Protein AF-A0A3E0KH51-F1 (afdb_monomer_lite)

Sequence (155 aa):
MAEGDLVPGWHQELSRRTGDARVAGAHLSAWLIAAALDVWLMPVVVASRLPLAGPDRAFIHRGPEGWFDAVAVDGREAAVLPGDPAAGAPGTRVLASRDELLDAFAERLLALEPVLRAAAAGCRRTEASAWSELAGRLAARSPWLGRLAGGGRAG

Foldseek 3Di:
DPPLCVLVVQLVVLCVVVVHSLVSLVLSLLQLLVQLCVQAVVCCLQPVKGAPAAPVQKDFDADPVRHTDDIDGPDDAIEHEPPRPCVPPPNYHYDDDNVSSVVSSVVRVVSCLVVLVSSCVSNVHDSVVSVVSSVVVVVVCVVVSCCSVPVPPDD

pLDDT: mean 81.41, std 13.7, range [34.69, 97.69]

Secondary structure (DSSP, 8-state):
--GGGHHHHHHHHHHHHHS-HHHHHHHHHHHHHHHHHHHHHHHHHHHSEEE---GGGEEEEE-TTSSEEEEEES---EEE-TT-TTTTSTTEEEPSSHHHHHHHHHHHHHTTHHHHHHHHHHTT--HHHHHHHHHHHHHHHHHHHHHHHHTT---

Radius of gyration: 17.12 Å; chains: 1; bounding box: 53×31×46 Å

Structure (mmCIF, N/CA/C/O backbone):
data_AF-A0A3E0KH51-F1
#
_entry.id   AF-A0A3E0KH51-F1
#
loop_
_atom_site.group_PDB
_atom_site.id
_atom_site.type_symbol
_atom_site.label_atom_id
_atom_site.label_alt_id
_atom_site.label_comp_id
_atom_site.label_asym_id
_atom_site.label_entity_id
_atom_site.label_seq_id
_atom_site.pdbx_PDB_ins_code
_atom_site.Cartn_x
_atom_site.Cartn_y
_atom_site.Cartn_z
_atom_site.occupancy
_atom_site.B_iso_or_equiv
_atom_site.auth_seq_id
_atom_site.auth_comp_id
_atom_site.auth_asym_id
_atom_site.auth_atom_id
_atom_site.pdbx_PDB_model_num
ATOM 1 N N . MET A 1 1 ? -21.649 -7.614 -0.260 1.00 38.41 1 MET A N 1
ATOM 2 C CA . MET A 1 1 ? -21.624 -6.318 0.452 1.00 38.41 1 MET A CA 1
ATOM 3 C C . MET A 1 1 ? -20.960 -5.330 -0.480 1.00 38.41 1 MET A C 1
ATOM 5 O O . MET A 1 1 ? -19.957 -5.708 -1.072 1.00 38.41 1 MET A O 1
ATOM 9 N N . ALA A 1 2 ? -21.541 -4.149 -0.686 1.00 37.72 2 ALA A N 1
ATOM 10 C CA . ALA A 1 2 ? -20.892 -3.120 -1.492 1.00 37.72 2 ALA A CA 1
ATOM 11 C C . ALA A 1 2 ? -19.586 -2.687 -0.804 1.00 37.72 2 ALA A C 1
ATOM 13 O O . ALA A 1 2 ? -19.521 -2.623 0.423 1.00 37.72 2 ALA A O 1
ATOM 14 N N . GLU A 1 3 ? -18.551 -2.415 -1.593 1.00 46.38 3 GLU A N 1
ATOM 15 C CA . GLU A 1 3 ? -17.177 -2.110 -1.157 1.00 46.38 3 GLU A CA 1
ATOM 16 C C . GLU A 1 3 ? -17.089 -0.974 -0.114 1.00 46.38 3 GLU A C 1
ATOM 18 O O . GLU A 1 3 ? -16.192 -0.964 0.727 1.00 46.38 3 GLU A O 1
ATOM 23 N N . GLY A 1 4 ? -18.072 -0.063 -0.099 1.00 49.50 4 GLY A N 1
ATOM 24 C CA . GLY A 1 4 ? -18.162 1.060 0.841 1.00 49.50 4 GLY A CA 1
ATOM 25 C C . GLY A 1 4 ? -18.583 0.715 2.280 1.00 49.50 4 GLY A C 1
ATOM 26 O O . GLY A 1 4 ? -18.312 1.505 3.182 1.00 49.50 4 GLY A O 1
ATOM 27 N N . ASP A 1 5 ? -19.181 -0.456 2.531 1.00 58.66 5 ASP A N 1
ATOM 28 C CA . ASP A 1 5 ? -19.713 -0.830 3.860 1.00 58.66 5 ASP A CA 1
ATOM 29 C C . ASP A 1 5 ? -18.726 -1.643 4.721 1.00 58.66 5 ASP A C 1
ATOM 31 O O . ASP A 1 5 ? -18.983 -1.919 5.898 1.00 58.66 5 ASP A O 1
ATOM 35 N N . LEU A 1 6 ? -17.570 -2.019 4.165 1.00 67.12 6 LEU A N 1
ATOM 36 C CA . LEU A 1 6 ? -16.592 -2.881 4.839 1.00 67.12 6 LEU A CA 1
ATOM 37 C C . LEU A 1 6 ? -15.917 -2.195 6.032 1.00 67.12 6 LEU A C 1
ATOM 39 O O . LEU A 1 6 ? -15.838 -2.776 7.114 1.00 67.12 6 LEU A O 1
ATOM 43 N N . VAL A 1 7 ? -15.461 -0.951 5.860 1.00 73.12 7 VAL A N 1
ATOM 44 C CA . VAL A 1 7 ? -14.766 -0.199 6.919 1.00 73.12 7 VAL A CA 1
ATOM 45 C C . VAL A 1 7 ? -15.702 0.098 8.105 1.00 73.12 7 VAL A C 1
ATOM 47 O O . VAL A 1 7 ? -15.305 -0.191 9.238 1.00 73.12 7 VAL A O 1
ATOM 50 N N . PRO A 1 8 ? -16.948 0.582 7.905 1.00 75.06 8 PRO A N 1
ATOM 51 C CA . PRO A 1 8 ? -17.917 0.729 8.995 1.00 75.06 8 PRO A CA 1
ATOM 52 C C . PRO A 1 8 ? -18.255 -0.591 9.701 1.00 75.06 8 PRO A C 1
ATOM 54 O O . PRO A 1 8 ? -18.256 -0.640 10.932 1.00 75.06 8 PRO A O 1
ATOM 57 N N . GLY A 1 9 ? -18.484 -1.677 8.951 1.00 77.12 9 GLY A N 1
ATOM 58 C CA . GLY A 1 9 ? -18.788 -2.987 9.535 1.00 77.12 9 GLY A CA 1
ATOM 59 C C . GLY A 1 9 ? -17.635 -3.544 10.379 1.00 77.12 9 GLY A C 1
ATOM 60 O O . GLY A 1 9 ? -17.850 -4.101 11.457 1.00 77.12 9 GLY A O 1
ATOM 61 N N . TRP A 1 10 ? -16.391 -3.349 9.936 1.00 80.50 10 TRP A N 1
ATOM 62 C CA . TRP A 1 10 ? -15.204 -3.766 10.688 1.00 80.50 10 TRP A CA 1
ATOM 63 C C . TRP A 1 10 ? -14.974 -2.917 11.929 1.00 80.50 10 TRP A C 1
ATOM 65 O O . TRP A 1 10 ? -14.627 -3.454 12.981 1.00 80.50 10 TRP A O 1
ATOM 75 N N . HIS A 1 11 ? -15.197 -1.607 11.830 1.00 81.19 11 HIS A N 1
ATOM 76 C CA . HIS A 1 11 ? -15.129 -0.717 12.983 1.00 81.19 11 HIS A CA 1
ATOM 77 C C . HIS A 1 11 ? -16.144 -1.119 14.056 1.00 81.19 11 HIS A C 1
ATOM 79 O O . HIS A 1 11 ? -15.785 -1.204 15.232 1.00 81.19 11 HIS A O 1
ATOM 85 N N . GLN A 1 12 ? -17.377 -1.445 13.659 1.00 84.12 12 GLN A N 1
ATOM 86 C CA . GLN A 1 12 ? -18.424 -1.890 14.576 1.00 84.12 12 GLN A CA 1
ATOM 87 C C . GLN A 1 12 ? -18.061 -3.212 15.266 1.00 84.12 12 GLN A C 1
ATOM 89 O O . GLN A 1 12 ? -18.180 -3.323 16.488 1.00 84.12 12 GLN A O 1
ATOM 94 N N . GLU A 1 13 ? -17.564 -4.194 14.511 1.00 84.19 13 GLU A N 1
ATOM 95 C CA . GLU A 1 13 ? -17.149 -5.479 15.077 1.00 84.19 13 GLU A CA 1
ATOM 96 C C . GLU A 1 13 ? -15.962 -5.330 16.036 1.00 84.19 13 GLU A C 1
ATOM 98 O O . GLU A 1 13 ? -15.975 -5.885 17.136 1.00 84.19 13 GLU A O 1
ATOM 103 N N . LEU A 1 14 ? -14.953 -4.536 15.670 1.00 83.31 14 LEU A N 1
ATOM 104 C CA . LEU A 1 14 ? -13.828 -4.256 16.559 1.00 83.31 14 LEU A CA 1
ATOM 105 C C . LEU A 1 14 ? -14.276 -3.517 17.814 1.00 83.31 14 LEU A C 1
ATOM 107 O O . LEU A 1 14 ? -13.849 -3.887 18.900 1.00 83.31 14 LEU A O 1
ATOM 111 N N . SER A 1 15 ? -15.179 -2.544 17.685 1.00 85.81 15 SER A N 1
ATOM 112 C CA . SER A 1 15 ? -15.727 -1.803 18.827 1.00 85.81 15 SER A CA 1
ATOM 113 C C . SER A 1 15 ? -16.438 -2.730 19.812 1.00 85.81 15 SER A C 1
ATOM 115 O O . SER A 1 15 ? -16.300 -2.563 21.022 1.00 85.81 15 SER A O 1
ATOM 117 N N . ARG A 1 16 ? -17.153 -3.746 19.308 1.00 87.94 16 ARG A N 1
ATOM 118 C CA . ARG A 1 16 ? -17.799 -4.775 20.133 1.00 87.94 16 ARG A CA 1
ATOM 119 C C . ARG A 1 16 ? -16.782 -5.643 20.877 1.00 87.94 16 ARG A C 1
ATOM 121 O O . ARG A 1 16 ? -17.018 -5.987 22.030 1.00 87.94 16 ARG A O 1
ATOM 128 N N . ARG A 1 17 ? -15.661 -5.990 20.236 1.00 84.56 17 ARG A N 1
ATOM 129 C CA . ARG A 1 17 ? -14.611 -6.840 20.828 1.00 84.56 17 ARG A CA 1
ATOM 130 C C . ARG A 1 17 ? -13.719 -6.088 21.816 1.00 84.56 17 ARG A C 1
ATOM 132 O O . ARG A 1 17 ? -13.346 -6.656 22.834 1.00 84.56 17 ARG A O 1
ATOM 139 N N . THR A 1 18 ? -13.369 -4.836 21.528 1.00 83.88 18 THR A N 1
ATOM 140 C CA . THR A 1 18 ? -12.492 -4.020 22.384 1.00 83.88 18 THR A CA 1
ATOM 141 C C . THR A 1 18 ? -13.243 -3.336 23.523 1.00 83.88 18 THR A C 1
ATOM 143 O O . THR A 1 18 ? -12.612 -2.899 24.480 1.00 83.88 18 THR A O 1
ATOM 146 N N . GLY A 1 19 ? -14.567 -3.180 23.408 1.00 88.44 19 GLY A N 1
ATOM 147 C CA . GLY A 1 19 ? -15.367 -2.356 24.317 1.00 88.44 19 GLY A CA 1
ATOM 148 C C . GLY A 1 19 ? -15.114 -0.848 24.171 1.00 88.44 19 GLY A C 1
ATOM 149 O O . GLY A 1 19 ? -15.706 -0.058 24.901 1.00 88.44 19 GLY A O 1
ATOM 150 N N . ASP A 1 20 ? -14.258 -0.436 23.228 1.00 84.88 20 ASP A N 1
ATOM 151 C CA . ASP A 1 20 ? -13.874 0.957 23.004 1.00 84.88 20 ASP A CA 1
ATOM 152 C C . ASP A 1 20 ? -13.715 1.244 21.502 1.00 84.88 20 ASP A C 1
ATOM 154 O O . ASP A 1 20 ? -12.806 0.743 20.827 1.00 84.88 20 ASP A O 1
ATOM 158 N N . ALA A 1 21 ? -14.592 2.109 20.992 1.00 80.56 21 ALA A N 1
ATOM 159 C CA . ALA A 1 21 ? -14.635 2.529 19.596 1.00 80.56 21 ALA A CA 1
ATOM 160 C C . ALA A 1 21 ? -13.377 3.285 19.127 1.00 80.56 21 ALA A C 1
ATOM 162 O O . ALA A 1 21 ? -13.053 3.272 17.936 1.00 80.56 21 ALA A O 1
ATOM 163 N N . ARG A 1 22 ? -12.653 3.948 20.037 1.00 78.06 22 ARG A N 1
ATOM 164 C CA . ARG A 1 22 ? -11.395 4.645 19.731 1.00 78.06 22 ARG A CA 1
ATOM 165 C C . ARG A 1 22 ? -10.262 3.647 19.552 1.00 78.06 22 ARG A C 1
ATOM 167 O O . ARG A 1 22 ? -9.517 3.743 18.581 1.00 78.06 22 ARG A O 1
ATOM 174 N N . VAL A 1 23 ? -10.174 2.659 20.444 1.00 81.00 23 VAL A N 1
ATOM 175 C CA . VAL A 1 23 ? -9.201 1.560 20.337 1.00 81.00 23 VAL A CA 1
ATOM 176 C C . VAL A 1 23 ? -9.464 0.739 19.076 1.00 81.00 23 VAL A C 1
ATOM 178 O O . VAL A 1 23 ? -8.523 0.425 18.348 1.00 81.00 23 VAL A O 1
ATOM 181 N N . ALA A 1 24 ? -10.733 0.453 18.774 1.00 80.88 24 ALA A N 1
ATOM 182 C CA . ALA A 1 24 ? -11.148 -0.212 17.542 1.00 80.88 24 ALA A CA 1
ATOM 183 C C . ALA A 1 24 ? -10.734 0.570 16.290 1.00 80.88 24 ALA A C 1
ATOM 185 O O . ALA A 1 24 ? -10.184 -0.007 15.353 1.00 80.88 24 ALA A O 1
ATOM 186 N N . GLY A 1 25 ? -10.936 1.891 16.299 1.00 79.06 25 GLY A N 1
ATOM 187 C CA . GLY A 1 25 ? -10.475 2.767 15.228 1.00 79.06 25 GLY A CA 1
ATOM 188 C C . GLY A 1 25 ? -8.955 2.728 15.057 1.00 79.06 25 GLY A C 1
ATOM 189 O O . GLY A 1 25 ? -8.455 2.484 13.961 1.00 79.06 25 GLY A O 1
ATOM 190 N N . ALA A 1 26 ? -8.198 2.881 16.143 1.00 78.06 26 ALA A N 1
ATOM 191 C CA . ALA A 1 26 ? -6.739 2.814 16.087 1.00 78.06 26 ALA A CA 1
ATOM 192 C C . ALA A 1 26 ? -6.236 1.485 15.490 1.00 78.06 26 ALA A C 1
ATOM 194 O O . ALA A 1 26 ? -5.357 1.503 14.630 1.00 78.06 26 ALA A O 1
ATOM 195 N N . HIS A 1 27 ? -6.830 0.349 15.876 1.00 79.50 27 HIS A N 1
ATOM 196 C CA . HIS A 1 27 ? -6.490 -0.964 15.315 1.00 79.50 27 HIS A CA 1
ATOM 197 C C . HIS A 1 27 ? -6.839 -1.068 13.831 1.00 79.50 27 HIS A C 1
ATOM 199 O O . HIS A 1 27 ? -5.996 -1.459 13.029 1.00 79.50 27 HIS A O 1
ATOM 205 N N . LEU A 1 28 ? -8.053 -0.671 13.451 1.00 79.88 28 LEU A N 1
ATOM 206 C CA . LEU A 1 28 ? -8.500 -0.719 12.062 1.00 79.88 28 LEU A CA 1
ATOM 207 C C . LEU A 1 28 ? -7.605 0.126 11.150 1.00 79.88 28 LEU A C 1
ATOM 209 O O . LEU A 1 28 ? -7.155 -0.341 10.107 1.00 79.88 28 LEU A O 1
ATOM 213 N N . SER A 1 29 ? -7.299 1.349 11.580 1.00 80.69 29 SER A N 1
ATOM 214 C CA . SER A 1 29 ? -6.347 2.233 10.914 1.00 80.69 29 SER A CA 1
ATOM 215 C C . SER A 1 29 ? -4.983 1.571 10.730 1.00 80.69 29 SER A C 1
ATOM 217 O O . SER A 1 29 ? -4.467 1.483 9.614 1.00 80.69 29 SER A O 1
ATOM 219 N N . ALA A 1 30 ? -4.416 1.100 11.841 1.00 80.06 30 ALA A N 1
ATOM 220 C CA . ALA A 1 30 ? -3.110 0.472 11.887 1.00 80.06 30 ALA A CA 1
ATOM 221 C C . ALA A 1 30 ? -3.005 -0.694 10.909 1.00 80.06 30 ALA A C 1
ATOM 223 O O . ALA A 1 30 ? -1.977 -0.882 10.256 1.00 80.06 30 ALA A O 1
ATOM 224 N N . TRP A 1 31 ? -4.072 -1.475 10.816 1.00 83.25 31 TRP A N 1
ATOM 225 C CA . TRP A 1 31 ? -4.138 -2.638 9.962 1.00 83.25 31 TRP A CA 1
ATOM 226 C C . TRP A 1 31 ? -4.301 -2.304 8.485 1.00 83.25 31 TRP A C 1
ATOM 228 O O . TRP A 1 31 ? -3.577 -2.868 7.673 1.00 83.25 31 TRP A O 1
ATOM 238 N N . LEU A 1 32 ? -5.192 -1.375 8.130 1.00 80.19 32 LEU A N 1
ATOM 239 C CA . LEU A 1 32 ? -5.366 -0.949 6.737 1.00 80.19 32 LEU A CA 1
ATOM 240 C C . LEU A 1 32 ? -4.067 -0.360 6.179 1.00 80.19 32 LEU A C 1
ATOM 242 O O . LEU A 1 32 ? -3.663 -0.679 5.062 1.00 80.19 32 LEU A O 1
ATOM 246 N N . ILE A 1 33 ? -3.368 0.437 6.990 1.00 81.88 33 ILE A N 1
ATOM 247 C CA . ILE A 1 33 ? -2.065 0.992 6.623 1.00 81.88 33 ILE A CA 1
ATOM 248 C C . ILE A 1 33 ? -1.013 -0.120 6.502 1.00 81.88 33 ILE A C 1
ATOM 250 O O . ILE A 1 33 ? -0.233 -0.114 5.554 1.00 81.88 33 ILE A O 1
ATOM 254 N N . ALA A 1 34 ? -0.977 -1.085 7.426 1.00 82.50 34 ALA A N 1
ATOM 255 C CA . ALA A 1 34 ? -0.041 -2.208 7.342 1.00 82.50 34 ALA A CA 1
ATOM 256 C C . ALA A 1 34 ? -0.263 -3.056 6.083 1.00 82.50 34 ALA A C 1
ATOM 258 O O . ALA A 1 34 ? 0.695 -3.307 5.358 1.00 82.50 34 ALA A O 1
ATOM 259 N N . ALA A 1 35 ? -1.513 -3.425 5.796 1.00 82.50 35 ALA A N 1
ATOM 260 C CA . ALA A 1 35 ? -1.877 -4.209 4.622 1.00 82.50 35 ALA A CA 1
ATOM 261 C C . ALA A 1 35 ? -1.466 -3.500 3.327 1.00 82.50 35 ALA A C 1
ATOM 263 O O . ALA A 1 35 ? -0.871 -4.119 2.450 1.00 82.50 35 ALA A O 1
ATOM 264 N N . ALA A 1 36 ? -1.697 -2.187 3.236 1.00 81.25 36 ALA A N 1
ATOM 265 C CA . ALA A 1 36 ? -1.251 -1.407 2.091 1.00 81.25 36 ALA A CA 1
ATOM 266 C C . ALA A 1 36 ? 0.276 -1.454 1.916 1.00 81.25 36 ALA A C 1
ATOM 268 O O . ALA A 1 36 ? 0.790 -1.693 0.823 1.00 81.25 36 ALA A O 1
ATOM 269 N N . LEU A 1 37 ? 1.032 -1.292 3.001 1.00 83.25 37 LEU A N 1
ATOM 270 C CA . LEU A 1 37 ? 2.486 -1.410 2.928 1.00 83.25 37 LEU A CA 1
ATOM 271 C C . LEU A 1 37 ? 2.931 -2.822 2.531 1.00 83.25 37 LEU A C 1
ATOM 273 O O . LEU A 1 37 ? 3.869 -2.968 1.754 1.00 83.25 37 LEU A O 1
ATOM 277 N N . ASP A 1 38 ? 2.268 -3.863 3.010 1.00 85.19 38 ASP A N 1
ATOM 278 C CA . ASP A 1 38 ? 2.651 -5.231 2.668 1.00 85.19 38 ASP A CA 1
ATOM 279 C C . ASP A 1 38 ? 2.349 -5.559 1.194 1.00 85.19 38 ASP A C 1
ATOM 281 O O . ASP A 1 38 ? 3.117 -6.288 0.567 1.00 85.19 38 ASP A O 1
ATOM 285 N N . VAL A 1 39 ? 1.318 -4.942 0.603 1.00 87.56 39 VAL A N 1
ATOM 286 C CA . VAL A 1 39 ? 1.015 -5.055 -0.832 1.00 87.56 39 VAL A CA 1
ATOM 287 C C . VAL A 1 39 ? 2.034 -4.319 -1.705 1.00 87.56 39 VAL A C 1
ATOM 289 O O . VAL A 1 39 ? 2.528 -4.900 -2.667 1.00 87.56 39 VAL A O 1
ATOM 292 N N . TRP A 1 40 ? 2.353 -3.052 -1.412 1.00 88.44 40 TRP A N 1
ATOM 293 C CA . TRP A 1 40 ? 3.143 -2.224 -2.342 1.00 88.44 40 TRP A CA 1
ATOM 294 C C . TRP A 1 40 ? 4.595 -1.992 -1.908 1.00 88.44 40 TRP A C 1
ATOM 296 O O . TRP A 1 40 ? 5.480 -1.990 -2.759 1.00 88.44 40 TRP A O 1
ATOM 306 N N . LEU A 1 41 ? 4.886 -1.828 -0.612 1.00 87.81 41 LEU A N 1
ATOM 307 C CA . LEU A 1 41 ? 6.256 -1.567 -0.141 1.00 87.81 41 LEU A CA 1
ATOM 308 C C . LEU A 1 41 ? 7.110 -2.837 -0.164 1.00 87.81 41 LEU A C 1
ATOM 310 O O . LEU A 1 41 ? 8.259 -2.805 -0.607 1.00 87.81 41 LEU A O 1
ATOM 314 N N . MET A 1 42 ? 6.577 -3.949 0.347 1.00 85.88 42 MET A N 1
ATOM 315 C CA . MET A 1 42 ? 7.371 -5.168 0.519 1.00 85.88 42 MET A CA 1
ATOM 316 C C . MET A 1 42 ? 7.895 -5.727 -0.812 1.00 85.88 42 MET A C 1
ATOM 318 O O . MET A 1 42 ? 9.094 -6.009 -0.880 1.00 85.88 42 MET A O 1
ATOM 322 N N . PRO A 1 43 ? 7.097 -5.813 -1.895 1.00 89.12 43 PRO A N 1
ATOM 323 C CA . PRO A 1 43 ? 7.611 -6.234 -3.199 1.00 89.12 43 PRO A CA 1
ATOM 324 C C . PRO A 1 43 ? 8.673 -5.289 -3.774 1.00 89.12 43 PRO A C 1
ATOM 326 O O . PRO A 1 43 ? 9.676 -5.757 -4.323 1.00 89.12 43 PRO A O 1
ATOM 329 N N . VAL A 1 44 ? 8.507 -3.970 -3.597 1.00 89.69 44 VAL A N 1
ATOM 330 C CA . VAL A 1 44 ? 9.475 -2.971 -4.080 1.00 89.69 44 VAL A CA 1
ATOM 331 C C . VAL A 1 44 ? 10.818 -3.170 -3.399 1.00 89.69 44 VAL A C 1
ATOM 333 O O . VAL A 1 44 ? 11.862 -3.073 -4.037 1.00 89.69 44 VAL A O 1
ATOM 336 N N . VAL A 1 45 ? 10.817 -3.491 -2.110 1.00 84.06 45 VAL A N 1
ATOM 337 C CA . VAL A 1 45 ? 12.069 -3.589 -1.365 1.00 84.06 45 VAL A CA 1
ATOM 338 C C . VAL A 1 45 ? 12.717 -4.961 -1.484 1.00 84.06 45 VAL A C 1
ATOM 340 O O . VAL A 1 45 ? 13.934 -5.045 -1.636 1.00 84.06 45 VAL A O 1
ATOM 343 N N . VAL A 1 46 ? 11.931 -6.033 -1.408 1.00 85.38 46 VAL A N 1
ATOM 344 C CA . VAL A 1 46 ? 12.465 -7.401 -1.414 1.00 85.38 46 VAL A CA 1
ATOM 345 C C . VAL A 1 46 ? 12.820 -7.852 -2.828 1.00 85.38 46 VAL A C 1
ATOM 347 O O . VAL A 1 46 ? 13.810 -8.554 -3.010 1.00 85.38 46 VAL A O 1
ATOM 350 N N . ALA A 1 47 ? 12.033 -7.448 -3.828 1.00 87.62 47 ALA A N 1
ATOM 351 C CA . ALA A 1 47 ? 12.161 -7.948 -5.194 1.00 87.62 47 ALA A CA 1
ATOM 352 C C . ALA A 1 47 ? 12.444 -6.854 -6.232 1.00 87.62 47 ALA A C 1
ATOM 354 O O . ALA A 1 47 ? 12.651 -7.184 -7.392 1.00 87.62 47 ALA A O 1
ATOM 355 N N . SER A 1 48 ? 12.461 -5.567 -5.858 1.00 91.62 48 SER A N 1
ATOM 356 C CA . SER A 1 48 ? 12.491 -4.457 -6.830 1.00 91.62 48 SER A CA 1
ATOM 357 C C . SER A 1 48 ? 11.348 -4.537 -7.852 1.00 91.62 48 SER A C 1
ATOM 359 O O . SER A 1 48 ? 11.517 -4.191 -9.021 1.00 91.62 48 SER A O 1
ATOM 361 N N . ARG A 1 49 ? 10.174 -5.001 -7.399 1.00 94.38 49 ARG A N 1
ATOM 362 C CA . ARG A 1 49 ? 8.954 -5.120 -8.207 1.00 94.38 49 ARG A CA 1
ATOM 363 C C . ARG A 1 49 ? 7.825 -4.336 -7.565 1.00 94.38 49 ARG A C 1
ATOM 365 O O . ARG A 1 49 ? 7.589 -4.477 -6.374 1.00 94.38 49 ARG A O 1
ATOM 372 N N . LEU A 1 50 ? 7.092 -3.564 -8.349 1.00 94.44 50 LEU A N 1
ATOM 373 C CA . LEU A 1 50 ? 5.926 -2.819 -7.889 1.00 94.44 50 LEU A CA 1
ATOM 374 C C . LEU A 1 50 ? 4.657 -3.414 -8.504 1.00 94.44 50 LEU A C 1
ATOM 376 O O . LEU A 1 50 ? 4.468 -3.270 -9.711 1.00 94.44 50 LEU A O 1
ATOM 380 N N . PRO A 1 51 ? 3.763 -4.042 -7.724 1.00 94.00 51 PRO A N 1
ATOM 381 C CA . PRO A 1 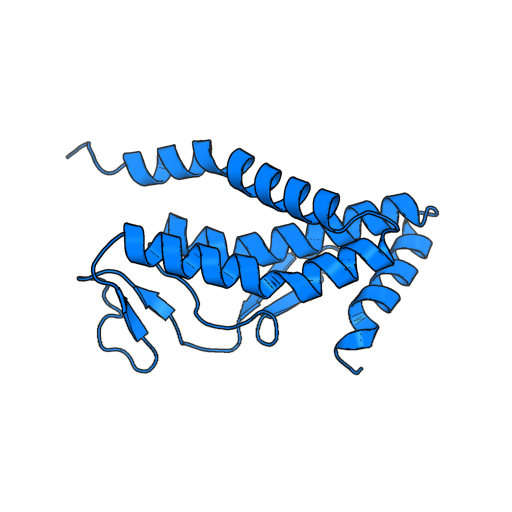51 ? 2.424 -4.367 -8.199 1.00 94.00 51 PRO A CA 1
ATOM 382 C C . PRO A 1 51 ? 1.709 -3.102 -8.686 1.00 94.00 51 PRO A C 1
ATOM 384 O O . PRO A 1 51 ? 1.687 -2.087 -7.988 1.00 94.00 51 PRO A O 1
ATOM 387 N N . LEU A 1 52 ? 1.133 -3.155 -9.888 1.00 92.50 52 LEU A N 1
ATOM 388 C CA . LEU A 1 52 ? 0.443 -2.008 -10.495 1.00 92.50 52 LEU A CA 1
ATOM 389 C C . LEU A 1 52 ? -1.050 -1.960 -10.169 1.00 92.50 52 LEU A C 1
ATOM 391 O O . LEU A 1 52 ? -1.703 -0.948 -10.432 1.00 92.50 52 LEU A O 1
ATOM 395 N N . ALA A 1 53 ? -1.576 -3.030 -9.580 1.00 89.00 53 ALA A N 1
ATOM 396 C CA . ALA A 1 53 ? -2.941 -3.097 -9.097 1.00 89.00 53 ALA A CA 1
ATOM 397 C C . ALA A 1 53 ? -3.248 -1.953 -8.116 1.00 89.00 53 ALA A C 1
ATOM 399 O O . ALA A 1 53 ? -2.435 -1.622 -7.244 1.00 89.00 53 ALA A O 1
ATOM 400 N N . GLY A 1 54 ? -4.419 -1.342 -8.295 1.00 86.44 54 GLY A N 1
ATOM 401 C CA . GLY A 1 54 ? -4.942 -0.323 -7.395 1.00 86.44 54 GLY A CA 1
ATOM 402 C C . GLY A 1 54 ? -5.510 -0.923 -6.102 1.00 86.44 54 GLY A C 1
ATOM 403 O O . GLY A 1 54 ? -5.599 -2.147 -5.967 1.00 86.44 54 GLY A O 1
ATOM 404 N N . PRO A 1 55 ? -5.897 -0.076 -5.133 1.00 82.50 55 PRO A N 1
ATOM 405 C CA . PRO A 1 55 ? -6.484 -0.529 -3.871 1.00 82.50 55 PRO A CA 1
ATOM 406 C C . PRO A 1 55 ? -7.793 -1.313 -4.032 1.00 82.50 55 PRO A C 1
ATOM 408 O O . PRO A 1 55 ? -8.082 -2.175 -3.212 1.00 82.50 55 PRO A O 1
ATOM 411 N N . ASP A 1 56 ? -8.539 -1.054 -5.104 1.00 84.25 56 ASP A N 1
ATOM 412 C CA . ASP A 1 56 ? -9.754 -1.763 -5.536 1.00 84.25 56 ASP A CA 1
ATOM 413 C C . ASP A 1 56 ? -9.501 -3.224 -5.947 1.00 84.25 56 ASP A C 1
ATOM 415 O O . ASP A 1 56 ? -10.417 -4.035 -6.047 1.00 84.25 56 ASP A O 1
ATOM 419 N N . ARG A 1 57 ? -8.236 -3.586 -6.170 1.00 87.81 57 ARG A N 1
ATOM 420 C CA . ARG A 1 57 ? -7.808 -4.949 -6.501 1.00 87.81 57 ARG A CA 1
ATOM 421 C C . ARG A 1 57 ? -6.972 -5.577 -5.387 1.00 87.81 57 ARG A C 1
ATOM 423 O O . ARG A 1 57 ? -6.369 -6.630 -5.592 1.00 87.81 57 ARG A O 1
ATOM 430 N N . ALA A 1 58 ? -6.917 -4.942 -4.217 1.00 85.56 58 ALA A N 1
ATOM 431 C CA . ALA A 1 58 ? -6.243 -5.462 -3.039 1.00 85.56 58 ALA A CA 1
ATOM 432 C C . ALA A 1 58 ? -7.259 -6.107 -2.088 1.00 85.56 58 ALA A C 1
ATOM 434 O O . ALA A 1 58 ? -8.247 -5.503 -1.677 1.00 85.56 58 ALA A O 1
ATOM 435 N N . PHE A 1 59 ? -6.979 -7.342 -1.692 1.00 85.88 59 PHE A N 1
ATOM 436 C CA . PHE A 1 59 ? -7.822 -8.134 -0.810 1.00 85.88 59 PHE A CA 1
ATOM 437 C C . PHE A 1 59 ? -7.073 -8.402 0.481 1.00 85.88 59 PHE A C 1
ATOM 439 O O . PHE A 1 59 ? -5.909 -8.797 0.468 1.00 85.88 59 PHE A O 1
ATOM 446 N N . ILE A 1 60 ? -7.756 -8.222 1.606 1.00 83.19 60 ILE A N 1
ATOM 447 C CA . ILE A 1 60 ? -7.185 -8.490 2.921 1.00 83.19 60 ILE A CA 1
ATOM 448 C C . ILE A 1 60 ? -7.906 -9.699 3.507 1.00 83.19 60 ILE A C 1
ATOM 450 O O . ILE A 1 60 ? -9.123 -9.674 3.709 1.00 83.19 60 ILE A O 1
ATOM 454 N N . HIS A 1 61 ? -7.156 -10.764 3.764 1.00 84.06 61 HIS A N 1
ATOM 455 C CA . HIS A 1 61 ? -7.671 -11.954 4.421 1.00 84.06 61 HIS A CA 1
ATOM 456 C C . HIS A 1 61 ? -7.654 -11.769 5.937 1.00 84.06 61 HIS A C 1
ATOM 458 O O . HIS A 1 61 ? -6.717 -11.202 6.505 1.00 84.06 61 HIS A O 1
ATOM 464 N N . ARG A 1 62 ? -8.706 -12.265 6.591 1.00 79.00 62 ARG A N 1
ATOM 465 C CA . ARG A 1 62 ? -8.852 -12.255 8.044 1.00 79.00 62 ARG A CA 1
ATOM 466 C C . ARG A 1 62 ? -8.757 -13.678 8.561 1.00 79.00 62 ARG A C 1
ATOM 468 O O . ARG A 1 62 ? -9.584 -14.515 8.206 1.00 79.00 62 ARG A O 1
ATOM 475 N N . GLY A 1 63 ? -7.799 -13.912 9.445 1.00 74.81 63 GLY A N 1
ATOM 476 C CA . GLY A 1 63 ? -7.693 -15.165 10.170 1.00 74.81 63 GLY A CA 1
ATOM 477 C C . GLY A 1 63 ? -8.885 -15.382 11.117 1.00 74.81 63 GLY A C 1
ATOM 478 O O . GLY A 1 63 ? -9.615 -14.433 11.433 1.00 74.81 63 GLY A O 1
ATOM 479 N N . PRO A 1 64 ? -9.074 -16.610 11.633 1.00 72.69 64 PRO A N 1
ATOM 480 C CA . PRO A 1 64 ? -10.196 -16.976 12.511 1.00 72.69 64 PRO A CA 1
ATOM 481 C C . PRO A 1 64 ? -10.310 -16.106 13.769 1.00 72.69 64 PRO A C 1
ATOM 483 O O . PRO A 1 64 ? -11.402 -15.806 14.244 1.00 72.69 64 PRO A O 1
ATOM 486 N N . GLU A 1 65 ? -9.169 -15.639 14.273 1.00 72.31 65 GLU A N 1
ATOM 487 C CA . GLU A 1 65 ? -9.072 -14.768 15.447 1.00 72.31 65 GLU A CA 1
ATOM 488 C C . GLU A 1 65 ? -9.448 -13.304 15.147 1.00 72.31 65 GLU A C 1
ATOM 490 O O . GLU A 1 65 ? -9.551 -12.471 16.050 1.00 72.31 65 GLU A O 1
ATOM 495 N N . GLY A 1 66 ? -9.704 -12.975 13.879 1.00 65.81 66 GLY A N 1
ATOM 496 C CA . GLY A 1 66 ? -10.166 -11.674 13.404 1.00 65.81 66 GLY A CA 1
ATOM 497 C C . GLY A 1 66 ? -9.063 -10.673 13.060 1.00 65.81 66 GLY A C 1
ATOM 498 O O . GLY A 1 66 ? -9.406 -9.573 12.626 1.00 65.81 66 GLY A O 1
ATOM 499 N N . TRP 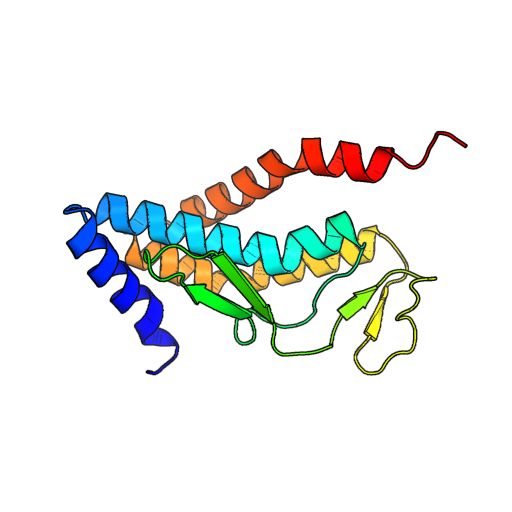A 1 67 ? -7.792 -11.053 13.216 1.00 69.81 67 TRP A N 1
ATOM 500 C CA . TRP A 1 67 ? -6.617 -10.313 12.739 1.00 69.81 67 TRP A CA 1
ATOM 501 C C . TRP A 1 67 ? -6.401 -10.553 11.243 1.00 69.81 67 TRP A C 1
ATOM 503 O O . TRP A 1 67 ? -6.803 -11.592 10.720 1.00 69.81 67 TRP A O 1
ATOM 513 N N . PHE A 1 68 ? -5.749 -9.618 10.555 1.00 76.00 68 PHE A N 1
ATOM 514 C CA . PHE A 1 68 ? -5.289 -9.865 9.190 1.00 76.00 68 PHE A CA 1
ATOM 515 C C . PHE A 1 68 ? -3.988 -10.652 9.210 1.00 76.00 68 PHE A C 1
ATOM 517 O O . PHE A 1 68 ? -3.063 -10.296 9.939 1.00 76.00 68 PHE A O 1
ATOM 524 N N . ASP A 1 69 ? -3.926 -11.702 8.407 1.00 80.88 69 ASP A N 1
ATOM 525 C CA . ASP A 1 69 ? -2.762 -12.584 8.300 1.00 80.88 69 ASP A CA 1
ATOM 526 C C . ASP A 1 69 ? -2.281 -12.764 6.853 1.00 80.88 69 ASP A C 1
ATOM 528 O O . ASP A 1 69 ? -1.189 -13.289 6.639 1.00 80.88 69 ASP A O 1
ATOM 532 N N . ALA A 1 70 ? -3.039 -12.279 5.863 1.00 82.88 70 ALA A N 1
ATOM 533 C CA . ALA A 1 70 ? -2.603 -12.248 4.476 1.00 82.88 70 ALA A CA 1
ATOM 534 C C . ALA A 1 70 ? -3.216 -11.085 3.688 1.00 82.88 70 ALA A C 1
ATOM 536 O O . ALA A 1 70 ? -4.318 -10.604 3.963 1.00 82.88 70 ALA A O 1
ATOM 537 N N . VAL A 1 71 ? -2.484 -10.675 2.656 1.00 86.75 71 VAL A N 1
ATOM 538 C CA . VAL A 1 71 ? -2.952 -9.784 1.597 1.00 86.75 71 VAL A CA 1
ATOM 539 C C . VAL A 1 71 ? -2.829 -10.507 0.264 1.00 86.75 71 VAL A C 1
ATOM 541 O O . VAL A 1 71 ? -1.906 -11.294 0.054 1.00 86.75 71 VAL A O 1
ATOM 544 N N . ALA A 1 72 ? -3.762 -10.242 -0.636 1.00 87.12 72 ALA A N 1
ATOM 545 C CA . ALA A 1 72 ? -3.723 -10.711 -2.007 1.00 87.12 72 ALA A CA 1
ATOM 546 C C . ALA A 1 72 ? -3.989 -9.540 -2.945 1.00 87.12 72 ALA A C 1
ATOM 548 O O . ALA A 1 72 ? -4.642 -8.563 -2.585 1.00 87.12 72 ALA A O 1
ATOM 549 N N . VAL A 1 73 ? -3.477 -9.654 -4.158 1.00 87.88 73 VAL A N 1
ATOM 550 C CA . VAL A 1 73 ? -3.709 -8.689 -5.222 1.00 87.88 73 VAL A CA 1
ATOM 551 C C . VAL A 1 73 ? -4.310 -9.455 -6.382 1.00 87.88 73 VAL A C 1
ATOM 553 O O . VAL A 1 73 ? -3.733 -10.452 -6.818 1.00 87.88 73 VAL A O 1
ATOM 556 N N . ASP A 1 74 ? -5.464 -9.010 -6.865 1.00 87.81 74 ASP A N 1
ATOM 557 C CA . ASP A 1 74 ? -5.955 -9.468 -8.155 1.00 87.81 74 ASP A CA 1
ATOM 558 C C . ASP A 1 74 ? -5.213 -8.715 -9.257 1.00 87.81 74 ASP A C 1
ATOM 560 O O . ASP A 1 74 ? -5.197 -7.486 -9.295 1.00 87.81 74 ASP A O 1
ATOM 564 N N . GLY A 1 75 ? -4.586 -9.464 -10.152 1.00 80.69 75 GLY A N 1
ATOM 565 C CA . GLY A 1 75 ? -3.777 -8.910 -11.225 1.00 80.69 75 GLY A CA 1
ATOM 566 C C . GLY A 1 75 ? -2.381 -9.500 -11.286 1.00 80.69 75 GLY A C 1
ATOM 567 O O . GLY A 1 75 ? -1.838 -10.039 -10.322 1.00 80.69 75 GLY A O 1
ATOM 568 N N . ARG A 1 76 ? -1.807 -9.424 -12.481 1.00 85.44 76 ARG A N 1
ATOM 569 C CA . ARG A 1 76 ? -0.428 -9.850 -12.768 1.00 85.44 76 ARG A CA 1
ATOM 570 C C . ARG A 1 76 ? 0.446 -8.674 -13.190 1.00 85.44 76 ARG A C 1
ATOM 572 O O . ARG A 1 76 ? 1.621 -8.857 -13.493 1.00 85.44 76 ARG A O 1
ATOM 579 N N . GLU A 1 77 ? -0.131 -7.479 -13.230 1.00 93.38 77 GLU A N 1
ATOM 580 C CA . GLU A 1 77 ? 0.520 -6.274 -13.695 1.00 93.38 77 GLU A CA 1
ATOM 581 C C . GLU A 1 77 ? 1.534 -5.787 -12.661 1.00 93.38 77 GLU A C 1
ATOM 583 O O . GLU A 1 77 ? 1.213 -5.568 -11.490 1.00 93.38 77 GLU A O 1
ATOM 588 N N . ALA A 1 78 ? 2.771 -5.594 -13.105 1.00 95.44 78 ALA A N 1
ATOM 589 C CA . ALA A 1 78 ? 3.860 -5.155 -12.248 1.00 95.44 78 ALA A CA 1
ATOM 590 C C . ALA A 1 78 ? 4.823 -4.247 -13.011 1.00 95.44 78 ALA A C 1
ATOM 592 O O . ALA A 1 78 ? 5.055 -4.437 -14.204 1.00 95.44 78 ALA A O 1
ATOM 593 N N . ALA A 1 79 ? 5.412 -3.282 -12.314 1.00 96.94 79 ALA A N 1
ATOM 594 C CA . ALA A 1 79 ? 6.587 -2.570 -12.772 1.00 96.94 79 ALA A CA 1
ATOM 595 C C . ALA A 1 79 ? 7.859 -3.233 -12.229 1.00 96.94 79 ALA A C 1
ATOM 597 O O . ALA A 1 79 ? 7.923 -3.590 -11.052 1.00 96.94 79 ALA A O 1
ATOM 598 N N . VAL A 1 80 ? 8.862 -3.403 -13.088 1.00 97.12 80 VAL A N 1
ATOM 599 C CA . VAL A 1 80 ? 10.146 -4.046 -12.768 1.00 97.12 80 VAL A CA 1
ATOM 600 C C . VAL A 1 80 ? 11.312 -3.239 -13.336 1.00 97.12 80 VAL A C 1
ATOM 602 O O . VAL A 1 80 ? 11.120 -2.396 -14.213 1.00 97.12 80 VAL A O 1
ATOM 605 N N . LEU A 1 81 ? 12.523 -3.507 -12.853 1.00 96.56 81 LEU A N 1
ATOM 606 C CA . LEU A 1 81 ? 13.755 -2.904 -13.372 1.00 96.56 81 LEU A CA 1
ATOM 607 C C . LEU A 1 81 ? 14.320 -3.685 -14.576 1.00 96.56 81 LEU A C 1
ATOM 609 O O . LEU A 1 81 ? 13.950 -4.846 -14.788 1.00 96.56 81 LEU A O 1
ATOM 613 N N . PRO A 1 82 ? 15.239 -3.093 -15.365 1.00 96.12 82 PRO A N 1
ATOM 614 C CA . PRO A 1 82 ? 15.883 -3.792 -16.469 1.00 96.12 82 PRO A CA 1
ATOM 615 C C . PRO A 1 82 ? 16.667 -5.007 -15.957 1.00 96.12 82 PRO A C 1
ATOM 617 O O . PRO A 1 82 ? 17.374 -4.923 -14.955 1.00 96.12 82 PRO A O 1
ATOM 620 N N . GLY A 1 83 ? 16.543 -6.140 -16.653 1.00 93.38 83 GLY A N 1
ATOM 621 C CA . GLY A 1 83 ? 17.181 -7.403 -16.265 1.00 93.38 83 GLY A CA 1
ATOM 622 C C . GLY A 1 83 ? 16.369 -8.272 -15.298 1.00 93.38 83 GLY A C 1
ATOM 623 O O . GLY A 1 83 ? 16.796 -9.386 -15.001 1.00 93.38 83 GLY A O 1
ATOM 624 N N . ASP A 1 84 ? 15.195 -7.822 -14.840 1.00 95.75 84 ASP A N 1
ATOM 625 C CA . ASP A 1 84 ? 14.269 -8.692 -14.110 1.00 95.75 84 ASP A CA 1
ATOM 626 C C . ASP A 1 84 ? 13.769 -9.839 -15.021 1.00 95.75 84 ASP A C 1
ATOM 628 O O . ASP A 1 84 ? 13.406 -9.580 -16.170 1.00 95.75 84 ASP A O 1
ATOM 632 N N . PRO A 1 85 ? 13.692 -11.098 -14.544 1.00 94.44 85 PRO A N 1
ATOM 633 C CA . PRO A 1 85 ? 13.202 -12.227 -15.343 1.00 94.44 85 PRO A CA 1
ATOM 634 C C . PRO A 1 85 ? 11.774 -12.076 -15.887 1.00 94.44 85 PRO A C 1
ATOM 636 O O . PRO A 1 85 ? 11.409 -12.751 -16.845 1.00 94.44 85 PRO A O 1
ATOM 639 N N . ALA A 1 86 ? 10.952 -11.227 -15.270 1.00 92.06 86 ALA A N 1
ATOM 640 C CA . ALA A 1 86 ? 9.606 -10.915 -15.735 1.00 92.06 86 ALA A CA 1
ATOM 641 C C . ALA A 1 86 ? 9.591 -9.856 -16.852 1.00 92.06 86 ALA A C 1
ATOM 643 O O . ALA A 1 86 ? 8.528 -9.581 -17.408 1.00 92.06 86 ALA A O 1
ATOM 644 N N . ALA A 1 87 ? 10.734 -9.255 -17.205 1.00 92.50 87 ALA A N 1
ATOM 645 C CA . ALA A 1 87 ? 10.817 -8.307 -18.308 1.00 92.50 87 ALA A CA 1
ATOM 646 C C . ALA A 1 87 ? 10.349 -8.975 -19.616 1.00 92.50 87 ALA A C 1
ATOM 648 O O . ALA A 1 87 ? 10.952 -9.930 -20.099 1.00 92.50 87 ALA A O 1
ATOM 649 N N . GLY A 1 88 ? 9.246 -8.470 -20.178 1.00 88.25 88 GLY A N 1
ATOM 650 C CA . GLY A 1 88 ? 8.608 -9.018 -21.381 1.00 88.25 88 GLY A CA 1
ATOM 651 C C . GLY A 1 88 ? 7.406 -9.933 -21.122 1.00 88.25 88 GLY A C 1
ATOM 652 O O . GLY A 1 88 ? 6.741 -10.333 -22.078 1.00 88.25 88 GLY A O 1
ATOM 653 N N . ALA A 1 89 ? 7.075 -10.237 -19.864 1.00 93.31 89 ALA A N 1
ATOM 654 C CA . ALA A 1 89 ? 5.828 -10.920 -19.542 1.00 93.31 89 ALA A CA 1
ATOM 655 C C . ALA A 1 89 ? 4.607 -10.000 -19.785 1.00 93.31 89 ALA A C 1
ATOM 657 O O . ALA A 1 89 ? 4.694 -8.781 -19.598 1.00 93.31 89 ALA A O 1
ATOM 658 N N . PRO A 1 90 ? 3.442 -10.551 -20.185 1.00 92.94 90 PRO A N 1
ATOM 659 C CA . PRO A 1 90 ? 2.217 -9.768 -20.324 1.00 92.94 90 PRO A CA 1
ATOM 660 C C . PRO A 1 90 ? 1.852 -9.034 -19.027 1.00 92.94 90 PRO A C 1
ATOM 662 O O . PRO A 1 90 ? 1.815 -9.639 -17.958 1.00 92.94 90 PRO A O 1
ATOM 665 N N . GLY A 1 91 ? 1.559 -7.734 -19.130 1.00 91.69 91 GLY A N 1
ATOM 666 C CA . GLY A 1 91 ? 1.237 -6.881 -17.979 1.00 91.69 91 GLY A CA 1
ATOM 667 C C . GLY A 1 91 ? 2.455 -6.313 -17.241 1.00 91.69 91 GLY A C 1
ATOM 668 O O . GLY A 1 91 ? 2.284 -5.548 -16.293 1.00 91.69 91 GLY A O 1
ATOM 669 N N . THR A 1 92 ? 3.681 -6.633 -17.666 1.00 96.06 92 THR A N 1
ATOM 670 C CA . THR A 1 92 ? 4.896 -6.088 -17.054 1.00 96.06 92 THR A CA 1
ATOM 671 C C . THR A 1 92 ? 5.339 -4.787 -17.722 1.00 96.06 92 THR A C 1
ATOM 673 O O . THR A 1 92 ? 5.583 -4.735 -18.927 1.00 96.06 92 THR A O 1
ATOM 676 N N . ARG A 1 93 ? 5.495 -3.732 -16.918 1.00 97.19 93 ARG A N 1
ATOM 677 C CA . ARG A 1 93 ? 6.116 -2.462 -17.310 1.00 97.19 93 ARG A CA 1
ATOM 678 C C . ARG A 1 93 ? 7.578 -2.466 -16.872 1.00 97.19 93 ARG A C 1
ATOM 680 O O . ARG A 1 93 ? 7.865 -2.673 -15.700 1.00 97.19 93 ARG A O 1
ATOM 687 N N . VAL A 1 94 ? 8.507 -2.205 -17.783 1.00 97.69 94 VAL A N 1
ATOM 688 C CA . VAL A 1 94 ? 9.921 -2.029 -17.417 1.00 97.69 94 VAL A CA 1
ATOM 689 C C . VAL A 1 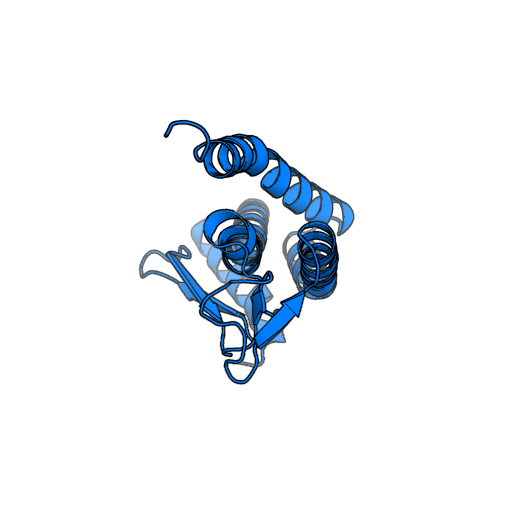94 ? 10.175 -0.543 -17.182 1.00 97.69 94 VAL A C 1
ATOM 691 O O . VAL A 1 94 ? 9.890 0.272 -18.058 1.00 97.69 94 VAL A O 1
ATOM 694 N N . LEU A 1 95 ? 10.656 -0.196 -15.992 1.00 97.44 95 LEU A N 1
ATOM 695 C CA . LEU A 1 95 ? 11.081 1.158 -15.632 1.00 97.44 95 LEU A CA 1
ATOM 696 C C . LEU A 1 95 ? 12.582 1.295 -15.866 1.00 97.44 95 LEU A C 1
ATOM 698 O O . LEU A 1 95 ? 13.317 0.319 -15.719 1.00 97.44 95 LEU A O 1
ATOM 702 N N . ALA A 1 96 ? 13.047 2.482 -16.250 1.00 96.19 96 ALA A N 1
ATOM 703 C CA . ALA A 1 96 ? 14.438 2.664 -16.656 1.00 96.19 96 ALA A CA 1
ATOM 704 C C . ALA A 1 96 ? 15.406 2.647 -15.466 1.00 96.19 96 ALA A C 1
ATOM 706 O O . ALA A 1 96 ? 16.581 2.309 -15.623 1.00 96.19 96 ALA A O 1
ATOM 707 N N . SER A 1 97 ? 14.930 3.014 -14.275 1.00 93.94 97 SER A N 1
ATOM 708 C CA . SER A 1 97 ? 15.775 3.196 -13.101 1.00 93.94 97 SER A CA 1
ATOM 709 C C . SER A 1 97 ? 15.052 2.876 -11.795 1.00 93.94 97 SER A C 1
ATOM 711 O O . SER A 1 97 ? 13.827 2.757 -11.725 1.00 93.94 97 SER A O 1
ATOM 713 N N . ARG A 1 98 ? 15.846 2.760 -10.726 1.00 91.88 98 ARG A N 1
ATOM 714 C CA . ARG A 1 98 ? 15.327 2.643 -9.362 1.00 91.88 98 ARG A CA 1
ATOM 715 C C . ARG A 1 98 ? 14.549 3.886 -8.938 1.00 91.88 98 ARG A C 1
ATOM 717 O O . ARG A 1 98 ? 13.579 3.742 -8.206 1.00 91.88 98 ARG A O 1
ATOM 724 N N . ASP A 1 99 ? 14.948 5.063 -9.401 1.00 93.12 99 ASP A N 1
ATOM 725 C CA . ASP A 1 99 ? 14.259 6.309 -9.068 1.00 93.12 99 ASP A CA 1
ATOM 726 C C . ASP A 1 99 ? 12.858 6.321 -9.689 1.00 93.12 99 ASP A C 1
ATOM 728 O O . ASP A 1 99 ? 11.888 6.546 -8.975 1.00 93.12 99 ASP A O 1
ATOM 732 N N . GLU A 1 100 ? 12.717 5.898 -10.951 1.00 95.94 100 GLU A N 1
ATOM 733 C CA . GLU A 1 100 ? 11.396 5.738 -11.579 1.00 95.94 100 GLU A CA 1
ATOM 734 C C . GLU A 1 100 ? 10.513 4.719 -10.842 1.00 95.94 100 GLU A C 1
ATOM 736 O O . GLU A 1 100 ? 9.297 4.893 -10.752 1.00 95.94 100 GLU A O 1
ATOM 741 N N . LEU A 1 101 ? 11.103 3.647 -10.298 1.00 93.88 101 LEU A N 1
ATOM 742 C CA . LEU A 1 101 ? 10.374 2.676 -9.476 1.00 93.88 101 LEU A CA 1
ATOM 743 C C . LEU A 1 101 ? 9.872 3.297 -8.168 1.00 93.88 101 LEU A C 1
ATOM 745 O O . LEU A 1 101 ? 8.757 2.995 -7.741 1.00 93.88 101 LEU A O 1
ATOM 749 N N . LEU A 1 102 ? 10.678 4.150 -7.535 1.00 91.25 102 LEU A N 1
ATOM 750 C CA . LEU A 1 102 ? 10.301 4.848 -6.307 1.00 91.25 102 LEU A CA 1
ATOM 751 C C . LEU A 1 102 ? 9.244 5.927 -6.566 1.00 91.25 102 LEU A C 1
ATOM 753 O O . LEU A 1 102 ? 8.313 6.042 -5.771 1.00 91.25 102 LEU A O 1
ATOM 757 N N . ASP A 1 103 ? 9.329 6.639 -7.688 1.00 93.50 103 ASP A N 1
ATOM 758 C CA . ASP A 1 103 ? 8.312 7.604 -8.114 1.00 93.50 103 ASP A CA 1
ATOM 759 C C . ASP A 1 103 ? 6.976 6.902 -8.391 1.00 93.50 103 ASP A C 1
ATOM 761 O O . ASP A 1 103 ? 5.940 7.276 -7.838 1.00 93.50 103 ASP A O 1
ATOM 765 N N . ALA A 1 104 ? 6.997 5.800 -9.149 1.00 93.50 104 ALA A N 1
ATOM 766 C CA . ALA A 1 104 ? 5.803 4.993 -9.396 1.00 93.50 104 ALA A CA 1
ATOM 767 C C . ALA A 1 104 ? 5.221 4.409 -8.095 1.00 93.50 104 ALA A C 1
ATOM 769 O O . ALA A 1 104 ? 4.001 4.332 -7.925 1.00 93.50 104 ALA A O 1
ATOM 770 N N . PHE A 1 105 ? 6.077 4.011 -7.149 1.00 92.00 105 PHE A N 1
ATOM 771 C CA . PHE A 1 105 ? 5.643 3.567 -5.827 1.00 92.00 105 PHE A CA 1
ATOM 772 C C . PHE A 1 105 ? 4.981 4.704 -5.036 1.00 92.00 105 PHE A C 1
ATOM 774 O O . PHE A 1 105 ? 3.925 4.488 -4.439 1.00 92.00 105 PHE A O 1
ATOM 781 N N . ALA A 1 106 ? 5.538 5.916 -5.068 1.00 90.81 106 ALA A N 1
ATOM 782 C CA . ALA A 1 106 ? 4.931 7.084 -4.437 1.00 90.81 106 ALA A CA 1
ATOM 783 C C . ALA A 1 106 ? 3.540 7.379 -5.023 1.00 90.81 106 ALA A C 1
ATOM 785 O O . ALA A 1 106 ? 2.594 7.587 -4.265 1.00 90.81 106 ALA A O 1
ATOM 786 N N . GLU A 1 107 ? 3.368 7.290 -6.345 1.00 91.38 107 GLU A N 1
ATOM 787 C CA . GLU A 1 107 ? 2.049 7.406 -6.983 1.00 91.38 107 GLU A CA 1
ATOM 788 C C . GLU A 1 107 ? 1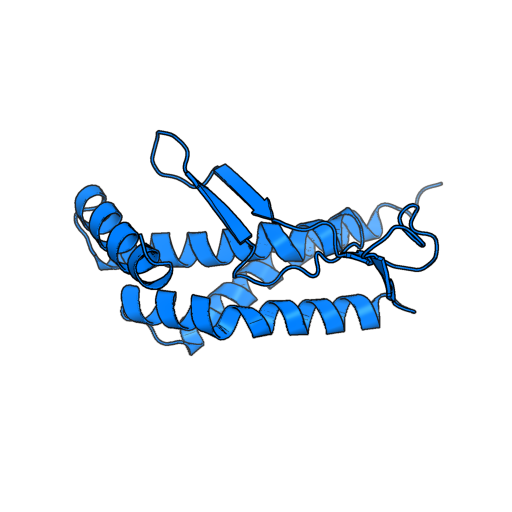.060 6.336 -6.493 1.00 91.38 107 GLU A C 1
ATOM 790 O O . GLU A 1 107 ? -0.120 6.627 -6.287 1.00 91.38 107 GLU A O 1
ATOM 795 N N . ARG A 1 108 ? 1.516 5.092 -6.276 1.00 88.56 108 ARG A N 1
ATOM 796 C CA . ARG A 1 108 ? 0.664 4.036 -5.695 1.00 88.56 108 ARG A CA 1
ATOM 797 C C . ARG A 1 108 ? 0.268 4.346 -4.257 1.00 88.56 108 ARG A C 1
ATOM 799 O O . ARG A 1 108 ? -0.881 4.117 -3.892 1.00 88.56 108 ARG A O 1
ATOM 806 N N . LEU A 1 109 ? 1.176 4.897 -3.453 1.00 87.69 109 LEU A N 1
ATOM 807 C CA . LEU A 1 109 ? 0.844 5.334 -2.097 1.00 87.69 109 LEU A CA 1
ATOM 808 C C . LEU A 1 109 ? -0.179 6.473 -2.104 1.00 87.69 109 LEU A C 1
ATOM 810 O O . LEU A 1 109 ? -1.089 6.470 -1.279 1.00 87.69 109 LEU A O 1
ATOM 814 N N . LEU A 1 110 ? -0.074 7.413 -3.045 1.00 90.00 110 LEU A N 1
ATOM 815 C CA . LEU A 1 110 ? -1.052 8.493 -3.204 1.00 90.00 110 LEU A CA 1
ATOM 816 C C . LEU A 1 110 ? -2.442 7.961 -3.576 1.00 90.00 110 LEU A C 1
ATOM 818 O O . LEU A 1 110 ? -3.443 8.466 -3.073 1.00 90.00 110 LEU A O 1
ATOM 822 N N . ALA A 1 111 ? -2.522 6.876 -4.351 1.00 88.25 111 ALA A N 1
ATOM 823 C CA . ALA A 1 111 ? -3.792 6.216 -4.661 1.00 88.25 111 ALA A CA 1
ATOM 824 C C . ALA A 1 111 ? -4.516 5.645 -3.421 1.00 88.25 111 ALA A C 1
ATOM 826 O O . ALA A 1 111 ? -5.697 5.312 -3.508 1.00 88.25 111 ALA A O 1
ATOM 827 N N . LEU A 1 112 ? -3.853 5.562 -2.259 1.00 85.25 112 LEU A N 1
ATOM 828 C CA . LEU A 1 112 ? -4.468 5.153 -0.992 1.00 85.25 112 LEU A CA 1
ATOM 829 C C . LEU A 1 112 ? -5.271 6.259 -0.309 1.00 85.25 112 LEU A C 1
ATOM 831 O O . LEU A 1 112 ? -5.918 5.979 0.700 1.00 85.25 112 LEU A O 1
ATOM 835 N N . GLU A 1 113 ? -5.266 7.488 -0.830 1.00 89.00 113 GLU A N 1
ATOM 836 C CA . GLU A 1 113 ? -6.007 8.616 -0.254 1.00 89.00 113 GLU A CA 1
ATOM 837 C C . GLU A 1 113 ? -7.462 8.260 0.123 1.00 89.00 113 GLU A C 1
ATOM 839 O O . GLU A 1 113 ? -7.843 8.518 1.270 1.00 89.00 113 GLU A O 1
ATOM 844 N N . PRO A 1 114 ? -8.274 7.591 -0.727 1.00 84.31 114 PRO A N 1
ATOM 845 C CA . PRO A 1 114 ? -9.649 7.242 -0.364 1.00 84.31 114 PRO A CA 1
ATOM 846 C C . PRO A 1 114 ? -9.728 6.280 0.829 1.00 84.31 114 PRO A C 1
ATOM 848 O O . PRO A 1 114 ? -10.589 6.433 1.697 1.00 84.31 114 PRO A O 1
ATOM 851 N N . VAL A 1 115 ? -8.799 5.321 0.914 1.00 80.56 115 VAL A N 1
ATOM 852 C CA . VAL A 1 115 ? -8.716 4.348 2.015 1.00 80.56 115 VAL A CA 1
ATOM 853 C C . VAL A 1 115 ? -8.306 5.047 3.308 1.00 80.56 115 VAL A C 1
ATOM 855 O O . VAL A 1 115 ? -8.921 4.831 4.353 1.00 80.56 115 VAL A O 1
ATOM 858 N N . LEU A 1 116 ? -7.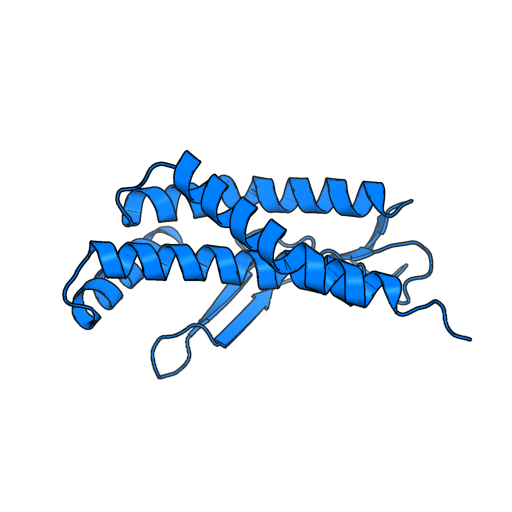301 5.924 3.247 1.00 84.44 116 LEU A N 1
ATOM 859 C CA . LEU A 1 116 ? -6.838 6.693 4.400 1.00 84.44 116 LEU A CA 1
ATOM 860 C C . LEU A 1 116 ? -7.914 7.654 4.902 1.00 84.44 116 LEU A C 1
ATOM 862 O O . LEU A 1 116 ? -8.098 7.767 6.115 1.00 84.44 116 LEU A O 1
ATOM 866 N N . ARG A 1 117 ? -8.663 8.288 3.996 1.00 86.00 117 ARG A N 1
ATOM 867 C CA . ARG A 1 117 ? -9.807 9.143 4.326 1.00 86.00 117 ARG A CA 1
ATOM 868 C C . ARG A 1 117 ? -10.930 8.351 4.990 1.00 86.00 117 ARG A C 1
ATOM 870 O O . ARG A 1 117 ? -11.426 8.772 6.035 1.00 86.00 117 ARG A O 1
ATOM 877 N N . ALA A 1 118 ? -11.296 7.190 4.445 1.00 78.62 118 ALA A N 1
ATOM 878 C CA . ALA A 1 118 ? -12.311 6.316 5.036 1.00 78.62 118 ALA A CA 1
ATOM 879 C C . ALA A 1 118 ? -11.889 5.809 6.425 1.00 78.62 118 ALA A C 1
ATOM 881 O O . ALA A 1 118 ? -12.668 5.869 7.380 1.00 78.62 118 ALA A O 1
ATOM 882 N N . ALA A 1 119 ? -10.628 5.389 6.571 1.00 78.06 119 ALA A N 1
ATOM 883 C CA . ALA A 1 119 ? -10.059 5.003 7.855 1.00 78.06 119 ALA A CA 1
ATOM 884 C C . ALA A 1 119 ? -10.059 6.183 8.839 1.00 78.06 119 ALA A C 1
ATOM 886 O O . ALA A 1 119 ? -10.447 6.028 9.993 1.00 78.06 119 ALA A O 1
ATOM 887 N N . ALA A 1 120 ? -9.665 7.382 8.403 1.00 83.88 120 ALA A N 1
ATOM 888 C CA . ALA A 1 120 ? -9.665 8.573 9.244 1.00 83.88 120 ALA A CA 1
ATOM 889 C C . ALA A 1 120 ? -11.070 8.914 9.766 1.00 83.88 120 ALA A C 1
ATOM 891 O O . ALA A 1 120 ? -11.242 9.100 10.975 1.00 83.88 120 ALA A O 1
ATOM 892 N N . ALA A 1 121 ? -12.073 8.890 8.883 1.00 81.94 121 ALA A N 1
ATOM 893 C CA . ALA A 1 121 ? -13.471 9.128 9.226 1.00 81.94 121 ALA A CA 1
ATOM 894 C C . ALA A 1 121 ? -14.003 8.098 10.238 1.00 81.94 121 ALA A C 1
ATOM 896 O O . ALA A 1 121 ? -14.531 8.481 11.284 1.00 81.94 121 ALA A O 1
ATOM 897 N N . GLY A 1 122 ? -13.796 6.800 9.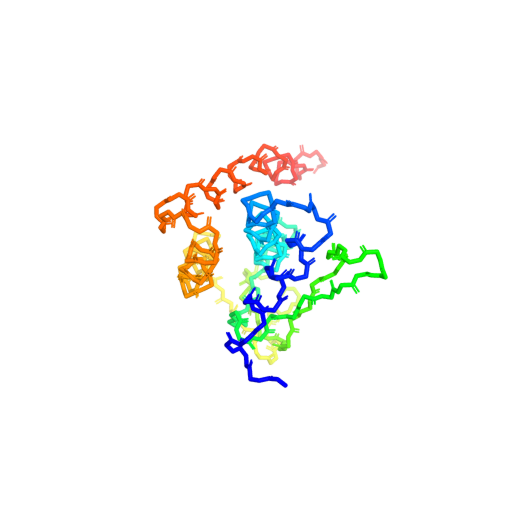983 1.00 73.25 122 GLY A N 1
ATOM 898 C CA . GLY A 1 122 ? -14.236 5.725 10.883 1.00 73.25 122 GLY A CA 1
ATOM 899 C C . GLY A 1 122 ? -13.576 5.778 12.266 1.00 73.25 122 GLY A C 1
ATOM 900 O O . GLY A 1 122 ? -14.179 5.402 13.267 1.00 73.25 122 GLY A O 1
ATOM 901 N N . CYS A 1 123 ? -12.357 6.315 12.345 1.00 74.69 123 CYS A N 1
ATOM 902 C CA . CYS A 1 123 ? -11.577 6.387 13.581 1.00 74.69 123 CYS A CA 1
ATOM 903 C C . CYS A 1 123 ? -11.664 7.748 14.290 1.00 74.69 123 CYS A C 1
ATOM 905 O O . CYS A 1 123 ? -10.987 7.944 15.298 1.00 74.69 123 CYS A O 1
ATOM 907 N N . ARG A 1 124 ? -12.469 8.693 13.776 1.00 77.19 124 ARG A N 1
ATOM 908 C CA . ARG A 1 124 ? -12.567 10.083 14.267 1.00 77.19 124 ARG A CA 1
ATOM 909 C C . ARG A 1 124 ? -11.209 10.791 14.381 1.00 77.19 124 ARG A C 1
ATOM 911 O O . ARG A 1 124 ? -10.968 11.534 15.331 1.00 77.19 124 ARG A O 1
ATOM 918 N N . ARG A 1 125 ? -10.320 10.563 13.414 1.00 82.25 125 ARG A N 1
ATOM 919 C CA . ARG A 1 125 ? -9.028 11.257 13.300 1.00 82.25 125 ARG A CA 1
ATOM 920 C C . ARG A 1 125 ? -8.978 12.086 12.022 1.00 82.25 125 ARG A C 1
ATOM 922 O O . ARG A 1 125 ? -9.807 11.925 11.132 1.00 82.25 125 ARG A O 1
ATOM 929 N N . THR A 1 126 ? -7.987 12.962 11.923 1.00 88.31 126 THR A N 1
ATOM 930 C CA . THR A 1 126 ? -7.761 13.748 10.708 1.00 88.31 126 THR A CA 1
ATOM 931 C C . THR A 1 126 ? -7.072 12.912 9.633 1.00 88.31 126 THR A C 1
ATOM 933 O O . THR A 1 126 ? -6.310 11.989 9.931 1.00 88.31 126 THR A O 1
ATOM 936 N N . GLU A 1 127 ? -7.292 13.272 8.370 1.00 88.44 127 GLU A N 1
ATOM 937 C CA . GLU A 1 127 ? -6.573 12.678 7.238 1.00 88.44 127 GLU A CA 1
ATOM 938 C C . GLU A 1 127 ? -5.049 12.871 7.381 1.00 88.44 127 GLU A C 1
ATOM 940 O O . GLU A 1 127 ? -4.278 11.937 7.190 1.00 88.44 127 GLU A O 1
ATOM 945 N N . ALA A 1 128 ? -4.607 14.043 7.855 1.00 90.38 128 ALA A N 1
ATOM 946 C CA . ALA A 1 128 ? -3.195 14.327 8.133 1.00 90.38 128 ALA A CA 1
ATOM 947 C C . ALA A 1 128 ? -2.563 13.355 9.151 1.00 90.38 128 ALA A C 1
ATOM 949 O O . ALA A 1 128 ? -1.405 12.958 9.004 1.00 90.38 128 ALA A O 1
ATOM 950 N N . SER A 1 129 ? -3.320 12.936 10.173 1.00 87.44 129 SER A N 1
ATOM 951 C CA . SER A 1 129 ? -2.865 11.923 11.132 1.00 87.44 129 SER A CA 1
ATOM 952 C C . SER A 1 129 ? -2.721 10.545 10.479 1.00 87.44 129 SER A C 1
ATOM 954 O O . SER A 1 129 ? -1.769 9.831 10.790 1.00 87.44 129 SER A O 1
ATOM 956 N N . ALA A 1 130 ? -3.610 10.191 9.545 1.00 86.12 130 ALA A N 1
ATOM 957 C CA . ALA A 1 130 ? -3.505 8.956 8.769 1.00 86.12 130 ALA A CA 1
ATOM 958 C C . ALA A 1 130 ? -2.249 8.930 7.890 1.00 86.12 130 ALA A C 1
ATOM 960 O O . ALA A 1 130 ? -1.499 7.954 7.914 1.00 86.12 130 ALA A O 1
ATOM 961 N N . TRP A 1 131 ? -1.980 10.032 7.189 1.00 90.12 131 TRP A N 1
ATOM 962 C CA . TRP A 1 131 ? -0.763 10.203 6.396 1.00 90.12 131 TRP A CA 1
ATOM 963 C C . TRP A 1 131 ? 0.504 10.146 7.249 1.00 90.12 131 TRP A C 1
ATOM 965 O O . TRP A 1 131 ? 1.478 9.497 6.871 1.00 90.12 131 TRP A O 1
ATOM 975 N N . SER A 1 132 ? 0.478 10.762 8.432 1.00 90.31 132 SER A N 1
ATOM 976 C CA . SER A 1 132 ? 1.603 10.734 9.371 1.00 90.31 132 SER A CA 1
ATOM 977 C C . SER A 1 132 ? 1.885 9.321 9.891 1.00 90.31 132 SER A C 1
ATOM 979 O O . SER A 1 132 ? 3.045 8.933 10.015 1.00 90.31 132 SER A O 1
ATOM 981 N N . GLU A 1 133 ? 0.848 8.520 10.152 1.00 88.44 133 GLU A N 1
ATOM 982 C CA . GLU A 1 133 ? 1.020 7.116 10.534 1.00 88.44 133 GLU A CA 1
ATOM 983 C C . GLU A 1 133 ? 1.620 6.282 9.392 1.00 88.44 133 GLU A C 1
ATOM 985 O O . GLU A 1 133 ? 2.557 5.515 9.626 1.00 88.44 133 GLU A O 1
ATOM 990 N N . LEU A 1 134 ? 1.122 6.445 8.160 1.00 88.50 134 LEU A N 1
ATOM 991 C CA . LEU A 1 134 ? 1.676 5.776 6.980 1.00 88.50 134 LEU A CA 1
ATOM 992 C C . LEU A 1 134 ? 3.162 6.118 6.800 1.00 88.50 134 LEU A C 1
ATOM 994 O O . LEU A 1 134 ? 3.993 5.213 6.695 1.00 88.50 134 LEU A O 1
ATOM 998 N N . ALA A 1 135 ? 3.505 7.407 6.836 1.00 88.06 135 ALA A N 1
ATOM 999 C CA . ALA A 1 135 ? 4.881 7.881 6.734 1.00 88.06 135 ALA A CA 1
ATOM 1000 C C . ALA A 1 135 ? 5.765 7.335 7.868 1.00 88.06 135 ALA A C 1
ATOM 1002 O O . ALA A 1 135 ? 6.874 6.862 7.619 1.00 88.06 135 ALA A O 1
ATOM 1003 N N . GLY A 1 136 ? 5.259 7.326 9.105 1.00 87.88 136 GLY A N 1
ATOM 1004 C CA . GLY A 1 136 ? 5.963 6.768 10.258 1.00 87.88 136 GLY A CA 1
ATOM 1005 C C . GLY A 1 136 ? 6.263 5.276 10.103 1.00 87.88 136 GLY A C 1
ATOM 1006 O O . GLY A 1 136 ? 7.374 4.834 10.393 1.00 87.88 136 GLY A O 1
ATOM 1007 N N . ARG A 1 137 ? 5.312 4.491 9.583 1.00 85.62 137 ARG A N 1
ATOM 1008 C CA . ARG A 1 137 ? 5.506 3.054 9.325 1.00 85.62 137 ARG A CA 1
ATOM 1009 C C . ARG A 1 137 ? 6.461 2.779 8.168 1.00 85.62 137 ARG A C 1
ATOM 1011 O O . ARG A 1 137 ? 7.260 1.850 8.267 1.00 85.62 137 ARG A O 1
ATOM 1018 N N . LEU A 1 138 ? 6.410 3.586 7.107 1.00 82.75 138 LEU A N 1
ATOM 1019 C CA . LEU A 1 138 ? 7.395 3.549 6.022 1.00 82.75 138 LEU A CA 1
ATOM 1020 C C . LEU A 1 138 ? 8.804 3.774 6.581 1.00 82.75 138 LEU A C 1
ATOM 1022 O O . LEU A 1 138 ? 9.683 2.930 6.407 1.00 82.75 138 LEU A O 1
ATOM 1026 N N . ALA A 1 139 ? 8.988 4.859 7.337 1.00 81.44 139 ALA A N 1
ATOM 1027 C CA . ALA A 1 139 ? 10.269 5.222 7.935 1.00 81.44 139 ALA A CA 1
ATOM 1028 C C . ALA A 1 139 ? 10.786 4.170 8.928 1.00 81.44 139 ALA A C 1
ATOM 1030 O O . ALA A 1 139 ? 11.972 3.848 8.916 1.00 81.44 139 ALA A O 1
ATOM 1031 N N . ALA A 1 140 ? 9.911 3.588 9.754 1.00 77.25 140 ALA A N 1
ATOM 1032 C CA . ALA A 1 140 ? 10.284 2.548 10.714 1.00 77.25 140 ALA A CA 1
ATOM 1033 C C . ALA A 1 140 ? 10.796 1.265 10.037 1.00 77.25 140 ALA A C 1
ATOM 1035 O O . ALA A 1 140 ? 11.604 0.537 10.615 1.00 77.25 140 ALA A O 1
ATOM 1036 N N . ARG A 1 141 ? 10.355 0.987 8.804 1.00 71.75 141 ARG A N 1
ATOM 1037 C CA . ARG A 1 141 ? 10.830 -0.159 8.023 1.00 71.75 141 ARG A CA 1
ATOM 1038 C C . ARG A 1 141 ? 12.155 0.153 7.310 1.00 71.75 141 ARG A C 1
ATOM 1040 O O . ARG A 1 141 ? 12.972 -0.757 7.178 1.00 71.75 141 ARG A O 1
ATOM 1047 N N . SER A 1 142 ? 12.449 1.414 6.971 1.00 63.25 142 SER A N 1
ATOM 1048 C CA . SER A 1 142 ? 13.649 1.852 6.223 1.00 63.25 142 SER A CA 1
ATOM 1049 C C . SER A 1 142 ? 15.012 1.329 6.716 1.00 63.25 142 SER A C 1
ATOM 1051 O O . SER A 1 142 ? 15.813 0.936 5.869 1.00 63.25 142 SER A O 1
ATOM 1053 N N . PRO A 1 143 ? 15.323 1.230 8.025 1.00 58.09 143 PRO A N 1
ATOM 1054 C CA . PRO A 1 143 ? 16.593 0.652 8.482 1.00 58.09 143 PRO A CA 1
ATOM 1055 C C . PRO A 1 143 ? 16.729 -0.848 8.179 1.00 58.09 143 PRO A C 1
ATOM 1057 O O . PRO A 1 143 ? 17.829 -1.347 7.947 1.00 58.09 143 PRO A O 1
ATOM 1060 N N . TRP A 1 144 ? 15.618 -1.590 8.174 1.00 56.75 144 TRP A N 1
ATOM 1061 C CA . TRP A 1 144 ? 15.595 -2.990 7.745 1.00 56.75 144 TRP A CA 1
ATOM 1062 C C . TRP A 1 144 ? 15.714 -3.099 6.217 1.00 56.75 144 TRP A C 1
ATOM 1064 O O . TRP A 1 144 ? 16.502 -3.909 5.731 1.00 56.75 144 TRP A O 1
ATOM 1074 N N . LEU A 1 145 ? 15.058 -2.201 5.472 1.00 56.62 145 LEU A N 1
ATOM 1075 C CA . LEU A 1 145 ? 15.175 -2.092 4.009 1.00 56.62 145 LEU A CA 1
ATOM 1076 C C . LEU A 1 145 ? 16.613 -1.756 3.561 1.00 56.62 145 LEU A C 1
ATOM 1078 O O . LEU A 1 145 ? 17.119 -2.343 2.607 1.00 56.62 145 LEU A O 1
ATOM 1082 N N . GLY A 1 146 ? 17.306 -0.869 4.283 1.00 57.88 146 GLY A N 1
ATOM 1083 C CA . GLY A 1 146 ? 18.706 -0.515 4.022 1.00 57.88 146 GLY A CA 1
ATOM 1084 C C . GLY A 1 146 ? 19.679 -1.677 4.245 1.00 57.88 146 GLY A C 1
ATOM 1085 O O . GLY A 1 146 ? 20.647 -1.820 3.502 1.00 57.88 146 GLY A O 1
ATOM 1086 N N . ARG A 1 147 ? 19.398 -2.559 5.215 1.00 58.16 147 ARG A N 1
ATOM 1087 C CA . ARG A 1 147 ? 20.197 -3.774 5.454 1.00 58.16 147 ARG A CA 1
ATOM 1088 C C . ARG A 1 147 ? 20.003 -4.836 4.372 1.00 58.16 147 ARG A C 1
ATOM 1090 O O . ARG A 1 147 ? 20.976 -5.480 3.996 1.00 58.16 147 ARG A O 1
ATOM 1097 N N . LEU A 1 148 ? 18.790 -4.987 3.838 1.00 53.31 148 LEU A N 1
ATOM 1098 C CA . LEU A 1 148 ? 18.521 -5.907 2.726 1.00 53.31 148 LEU A CA 1
ATOM 1099 C C . LEU A 1 148 ? 19.106 -5.410 1.398 1.00 53.31 148 LEU A C 1
ATOM 1101 O O . LEU A 1 148 ? 19.686 -6.195 0.656 1.00 53.31 148 LEU A O 1
ATOM 1105 N N . ALA A 1 149 ? 19.027 -4.105 1.124 1.00 53.88 149 ALA A N 1
ATOM 1106 C CA . ALA A 1 149 ? 19.602 -3.511 -0.084 1.00 53.88 149 ALA A CA 1
ATOM 1107 C C . ALA A 1 149 ? 21.145 -3.422 -0.055 1.00 53.88 149 ALA A C 1
ATOM 1109 O O . ALA A 1 149 ? 21.772 -3.357 -1.110 1.00 53.88 149 ALA A O 1
ATOM 1110 N N . GLY A 1 150 ? 21.761 -3.417 1.134 1.00 49.06 150 GLY A N 1
ATOM 1111 C CA . GLY A 1 150 ? 23.217 -3.360 1.326 1.00 49.06 150 GLY A CA 1
ATOM 1112 C C . GLY A 1 150 ? 23.928 -4.720 1.402 1.00 49.06 150 GLY A C 1
ATOM 1113 O O . GLY A 1 150 ? 25.156 -4.754 1.389 1.00 49.06 150 GLY A O 1
ATOM 1114 N N . GLY A 1 151 ? 23.194 -5.837 1.460 1.00 43.19 151 GLY A N 1
ATOM 1115 C CA . GLY A 1 151 ? 23.747 -7.190 1.645 1.00 43.19 151 GLY A CA 1
ATOM 1116 C C . GLY A 1 151 ? 24.413 -7.825 0.414 1.00 43.19 151 GLY A C 1
ATOM 1117 O O . GLY A 1 151 ? 24.871 -8.958 0.498 1.00 43.19 151 GLY A O 1
ATOM 1118 N N . GLY A 1 152 ? 24.480 -7.118 -0.719 1.00 44.16 152 GLY A N 1
ATOM 1119 C CA . GLY A 1 152 ? 25.059 -7.599 -1.984 1.00 44.16 152 GLY A CA 1
ATOM 1120 C C . GLY A 1 152 ? 26.508 -7.170 -2.252 1.00 44.16 152 GLY A C 1
ATOM 1121 O O . GLY A 1 152 ? 26.938 -7.189 -3.401 1.00 44.16 152 GLY A O 1
ATOM 1122 N N . ARG A 1 153 ? 27.262 -6.735 -1.235 1.00 44.97 153 ARG A N 1
ATOM 1123 C CA . ARG A 1 153 ? 28.709 -6.474 -1.346 1.00 44.97 153 ARG A CA 1
ATOM 1124 C C . ARG A 1 153 ? 29.494 -7.297 -0.328 1.00 44.97 153 ARG A C 1
ATOM 1126 O O . ARG A 1 153 ? 30.043 -6.763 0.629 1.00 44.97 153 ARG A O 1
ATOM 1133 N N . ALA A 1 154 ? 29.535 -8.601 -0.563 1.00 41.84 154 ALA A N 1
ATOM 1134 C CA . ALA A 1 154 ? 30.614 -9.485 -0.138 1.00 41.84 154 ALA A CA 1
ATOM 1135 C C . ALA A 1 154 ? 30.626 -10.683 -1.099 1.00 41.84 154 ALA A C 1
ATOM 1137 O O . ALA A 1 154 ? 29.730 -11.524 -1.046 1.00 41.84 154 ALA A O 1
ATOM 1138 N N . GLY A 1 155 ? 31.604 -10.698 -2.005 1.00 34.69 155 GLY A N 1
ATOM 1139 C CA . GLY A 1 155 ? 31.773 -11.680 -3.076 1.00 34.69 155 GLY A CA 1
ATOM 1140 C C . GLY A 1 155 ? 32.463 -11.048 -4.267 1.00 34.69 155 GLY A C 1
ATOM 1141 O O . GLY A 1 155 ? 31.728 -10.597 -5.168 1.00 34.69 155 GLY A O 1
#